Protein AF-A0A1H9I6H9-F1 (afdb_monomer_lite)

Organism: NCBI:txid355243

Structure (mmCIF, N/CA/C/O backbone):
data_AF-A0A1H9I6H9-F1
#
_entry.id   AF-A0A1H9I6H9-F1
#
loop_
_atom_site.group_PDB
_atom_site.id
_atom_site.type_symbol
_atom_site.label_atom_id
_atom_site.label_alt_id
_atom_site.label_comp_id
_atom_site.label_asym_id
_atom_site.label_entity_id
_atom_site.label_seq_id
_atom_site.pdbx_PDB_ins_code
_atom_site.Cartn_x
_atom_site.Cartn_y
_atom_site.Cartn_z
_atom_site.occupancy
_atom_site.B_iso_or_equiv
_atom_site.auth_seq_id
_atom_site.auth_comp_id
_atom_site.auth_asym_id
_atom_site.auth_atom_id
_atom_site.pdbx_PDB_model_num
ATOM 1 N N . MET A 1 1 ? 1.593 20.715 -8.286 1.00 31.56 1 MET A N 1
ATOM 2 C CA . MET A 1 1 ? 0.513 21.351 -7.501 1.00 31.56 1 MET A CA 1
ATOM 3 C C . MET A 1 1 ? -0.724 20.479 -7.659 1.00 31.56 1 MET A C 1
ATOM 5 O O . MET A 1 1 ? -1.290 20.529 -8.733 1.00 31.56 1 MET A O 1
ATOM 9 N N . LEU A 1 2 ? -1.007 19.593 -6.686 1.00 31.08 2 LEU A N 1
ATOM 10 C CA . LEU A 1 2 ? -2.237 18.792 -6.452 1.00 31.08 2 LEU A CA 1
ATOM 11 C C . LEU A 1 2 ? -1.861 17.540 -5.618 1.00 31.08 2 LEU A C 1
ATOM 13 O O . LEU A 1 2 ? -1.803 16.437 -6.137 1.00 31.08 2 LEU A O 1
ATOM 17 N N . ALA A 1 3 ? -1.545 17.719 -4.330 1.00 33.31 3 ALA A N 1
ATOM 18 C CA . ALA A 1 3 ? -1.396 16.615 -3.357 1.00 33.31 3 ALA A CA 1
ATOM 19 C C . ALA A 1 3 ? -2.137 16.905 -2.029 1.00 33.31 3 ALA A C 1
ATOM 21 O O . ALA A 1 3 ? -1.953 16.238 -1.020 1.00 33.31 3 ALA A O 1
ATOM 22 N N . PHE A 1 4 ? -3.005 17.926 -2.014 1.00 34.00 4 PHE A N 1
ATOM 23 C CA . PHE A 1 4 ? -3.789 18.331 -0.835 1.00 34.00 4 PHE A CA 1
ATOM 24 C C . PHE A 1 4 ? -5.286 17.997 -0.946 1.00 34.00 4 PHE A C 1
ATOM 26 O O . PHE A 1 4 ? -6.064 18.296 -0.040 1.00 34.00 4 PHE A O 1
ATOM 33 N N . THR A 1 5 ? -5.718 17.371 -2.041 1.00 45.81 5 THR A N 1
ATOM 34 C CA . THR A 1 5 ? -7.142 17.166 -2.343 1.00 45.81 5 THR A CA 1
ATOM 35 C C . THR A 1 5 ? -7.776 16.030 -1.541 1.00 45.81 5 THR A C 1
ATOM 37 O O . THR A 1 5 ? -8.953 16.133 -1.207 1.00 45.81 5 THR A O 1
ATOM 40 N N . GLY A 1 6 ? -7.023 14.999 -1.142 1.00 41.44 6 GLY A N 1
ATOM 41 C CA . GLY A 1 6 ? -7.576 13.836 -0.431 1.00 41.44 6 GLY A CA 1
ATOM 42 C C . GLY A 1 6 ? -8.153 14.169 0.951 1.00 41.44 6 GLY A C 1
ATOM 43 O O . GLY A 1 6 ? -9.294 13.832 1.258 1.00 41.44 6 GLY A O 1
ATOM 44 N N . LEU A 1 7 ? -7.402 14.908 1.774 1.00 41.22 7 LEU A N 1
ATOM 45 C CA . LEU A 1 7 ? -7.821 15.267 3.138 1.00 41.22 7 LEU A CA 1
ATOM 46 C C . LEU A 1 7 ? -8.939 16.320 3.154 1.00 41.22 7 LEU A C 1
ATOM 48 O O . LEU A 1 7 ? -9.796 16.301 4.040 1.00 41.22 7 LEU A O 1
ATOM 52 N N . ALA A 1 8 ? -8.932 17.228 2.174 1.00 44.84 8 ALA A N 1
ATOM 53 C CA . ALA A 1 8 ? -9.959 18.250 2.009 1.00 44.84 8 ALA A CA 1
ATOM 54 C C . ALA A 1 8 ? -11.282 17.656 1.495 1.00 44.84 8 ALA A C 1
ATOM 56 O O . ALA A 1 8 ? -12.334 17.977 2.047 1.00 44.84 8 ALA A O 1
ATOM 57 N N . ASN A 1 9 ? -11.241 16.742 0.515 1.00 44.66 9 ASN A N 1
ATOM 58 C CA . ASN A 1 9 ? -12.444 16.063 0.021 1.00 44.66 9 ASN A CA 1
ATOM 59 C C . ASN A 1 9 ? -13.026 15.095 1.054 1.00 44.66 9 ASN A C 1
ATOM 61 O O . ASN A 1 9 ? -14.228 15.143 1.303 1.00 44.66 9 ASN A O 1
ATOM 65 N N . ALA A 1 10 ? -12.197 14.294 1.733 1.00 46.00 10 ALA A N 1
ATOM 66 C CA . ALA A 1 10 ? -12.671 13.386 2.780 1.00 46.00 10 ALA A CA 1
ATOM 67 C C . ALA A 1 10 ? -13.361 14.143 3.934 1.00 46.00 10 ALA A C 1
ATOM 69 O O . ALA A 1 10 ? -14.399 13.717 4.436 1.00 46.00 10 ALA A O 1
ATOM 70 N N . ARG A 1 11 ? -12.836 15.315 4.325 1.00 47.75 11 ARG A N 1
ATOM 71 C CA . ARG A 1 11 ? -13.474 16.188 5.329 1.00 47.75 11 ARG A CA 1
ATOM 72 C C . ARG A 1 11 ? -14.762 16.851 4.845 1.00 47.75 11 ARG A C 1
ATOM 74 O O . ARG A 1 11 ? -15.609 17.157 5.675 1.00 47.75 11 ARG A O 1
ATOM 81 N N . ARG A 1 12 ? -14.895 17.113 3.543 1.00 47.22 12 ARG A N 1
ATOM 82 C CA . ARG A 1 12 ? -16.082 17.744 2.947 1.00 47.22 12 ARG A CA 1
ATOM 83 C C . ARG A 1 12 ? -17.255 16.768 2.824 1.00 47.22 12 ARG A C 1
ATOM 85 O O . ARG A 1 12 ? -18.396 17.195 2.948 1.00 47.22 12 ARG A O 1
ATOM 92 N N . LEU A 1 13 ? -16.966 15.485 2.611 1.00 50.41 13 LEU A N 1
ATOM 93 C CA . LEU A 1 13 ? -17.963 14.419 2.465 1.00 50.41 13 LEU A CA 1
ATOM 94 C C . LEU A 1 13 ? -18.483 13.891 3.813 1.00 50.41 13 LEU A C 1
ATOM 96 O O . LEU A 1 13 ? -19.604 13.397 3.889 1.00 50.41 13 LEU A O 1
ATOM 100 N N . MET A 1 14 ? -17.707 14.023 4.892 1.00 52.31 14 MET A N 1
ATOM 101 C CA . MET A 1 14 ? -18.078 13.512 6.213 1.00 52.31 14 MET A CA 1
ATOM 102 C C . MET A 1 14 ? -18.543 14.627 7.157 1.00 52.31 14 MET A C 1
ATOM 104 O O . MET A 1 14 ? -17.792 15.542 7.490 1.00 52.31 14 MET A O 1
ATOM 108 N N . GLY A 1 15 ? -19.780 14.530 7.653 1.00 49.53 15 GLY A N 1
ATOM 109 C CA . GLY A 1 15 ? -20.308 15.451 8.664 1.00 49.53 15 GLY A CA 1
ATOM 110 C C . GLY A 1 15 ? -19.454 15.480 9.945 1.00 49.53 15 GLY A C 1
ATOM 111 O O . GLY A 1 15 ? -18.903 14.462 10.372 1.00 49.53 15 GLY A O 1
ATOM 112 N N . LYS A 1 16 ? -19.372 16.651 10.599 1.00 48.78 16 LYS A N 1
ATOM 113 C CA . LYS A 1 16 ? -18.513 16.923 11.778 1.00 48.78 16 LYS A CA 1
ATOM 114 C C . LYS A 1 16 ? -18.654 15.901 12.925 1.00 48.78 16 LYS A C 1
ATOM 116 O O . LYS A 1 16 ? -17.688 15.665 13.647 1.00 48.78 16 LYS A O 1
ATOM 121 N N . THR A 1 17 ? -19.825 15.286 13.087 1.00 44.03 17 THR A N 1
ATOM 122 C CA . THR A 1 17 ? -20.120 14.286 14.132 1.00 44.03 17 THR A CA 1
ATOM 123 C C . THR A 1 17 ? -19.577 12.891 13.795 1.00 44.03 17 THR A C 1
ATOM 125 O O . THR A 1 17 ? -19.061 12.214 14.682 1.00 44.03 17 THR A O 1
ATOM 128 N N . SER A 1 18 ? -19.619 12.480 12.521 1.00 50.38 18 SER A N 1
ATOM 129 C CA . SER A 1 18 ? -18.989 11.232 12.050 1.00 50.38 18 SER A CA 1
ATOM 130 C C . SER A 1 18 ? -17.469 11.316 12.155 1.00 50.38 18 SER A C 1
ATOM 132 O O . SER A 1 18 ? -16.831 10.380 12.620 1.00 50.38 18 SER A O 1
ATOM 134 N N . LEU A 1 19 ? -16.897 12.483 11.835 1.00 51.62 19 LEU A N 1
ATOM 135 C CA . LEU A 1 19 ? -15.464 12.751 11.988 1.00 51.62 19 LEU A CA 1
ATOM 136 C C . LEU A 1 19 ? -14.975 12.621 13.439 1.00 51.62 19 LEU A C 1
ATOM 138 O O . LEU A 1 19 ? -13.840 12.210 13.649 1.00 51.62 19 LEU A O 1
ATOM 142 N N . LYS A 1 20 ? -15.801 12.965 14.439 1.00 48.22 20 LYS A N 1
ATOM 143 C CA . LYS A 1 20 ? -15.433 12.870 15.864 1.00 48.22 20 LYS A CA 1
ATOM 144 C C . LYS A 1 20 ? -15.454 11.436 16.406 1.00 48.22 20 LYS A C 1
ATOM 146 O O . LYS A 1 20 ? -14.616 11.128 17.244 1.00 48.22 20 LYS A O 1
ATOM 151 N N . ARG A 1 21 ? -16.373 10.577 15.945 1.00 49.81 21 ARG A N 1
ATOM 152 C CA . ARG A 1 21 ? -16.431 9.154 16.344 1.00 49.81 21 ARG A CA 1
ATOM 153 C C . ARG A 1 21 ? -15.339 8.322 15.668 1.00 49.81 21 ARG A C 1
ATOM 155 O O . ARG A 1 21 ? -14.562 7.673 16.353 1.00 49.81 21 ARG A O 1
ATOM 162 N N . LEU A 1 22 ? -15.142 8.528 14.365 1.00 52.66 22 LEU A N 1
ATOM 163 C CA . LEU A 1 22 ? -14.053 7.924 13.587 1.00 52.66 22 LEU A CA 1
ATOM 164 C C . LEU A 1 22 ? -12.644 8.372 14.029 1.00 52.66 22 LEU A C 1
ATOM 166 O O . LEU A 1 22 ? -11.650 7.742 13.670 1.00 52.66 22 LEU A O 1
ATOM 170 N N . ALA A 1 23 ? -12.530 9.470 14.788 1.00 56.00 23 ALA A N 1
ATOM 171 C CA . ALA A 1 23 ? -11.248 9.990 15.264 1.00 56.00 23 ALA A CA 1
ATOM 172 C C . ALA A 1 23 ? -10.592 9.131 16.360 1.00 56.00 23 ALA A C 1
ATOM 174 O O . ALA A 1 23 ? -9.391 9.290 16.594 1.00 56.00 23 ALA A O 1
ATOM 175 N N . MET A 1 24 ? -11.329 8.229 17.018 1.00 69.19 24 MET A N 1
ATOM 176 C CA . MET A 1 24 ? -10.765 7.311 18.011 1.00 69.19 24 MET A CA 1
ATOM 177 C C . MET A 1 24 ? -11.092 5.862 17.670 1.00 69.19 24 MET A C 1
ATOM 179 O O . MET A 1 24 ? -12.019 5.276 18.212 1.00 69.19 24 MET A O 1
ATOM 183 N N . ILE A 1 25 ? -10.272 5.260 16.809 1.00 85.75 25 ILE A N 1
ATOM 184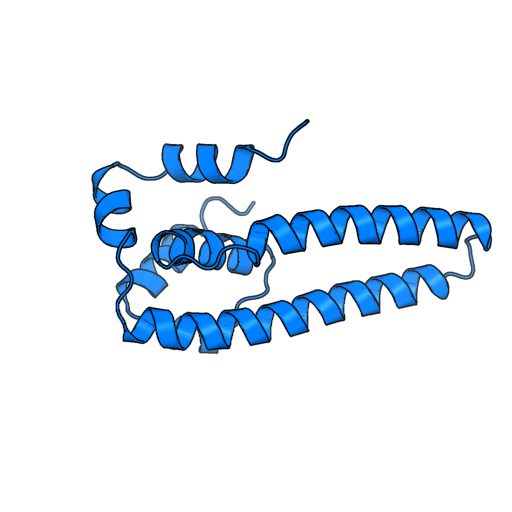 C CA . ILE A 1 25 ? -10.329 3.811 16.580 1.00 85.75 25 ILE A CA 1
ATOM 185 C C . ILE A 1 25 ? -10.012 3.078 17.894 1.00 85.75 25 ILE A C 1
ATOM 187 O O . ILE A 1 25 ? -9.166 3.544 18.670 1.00 85.75 25 ILE A O 1
ATOM 191 N N . SER A 1 26 ? -10.614 1.913 18.131 1.00 91.56 26 SER A N 1
ATOM 192 C CA . SER A 1 26 ? -10.395 1.106 19.344 1.00 91.56 26 SER A CA 1
ATOM 193 C C . SER A 1 26 ? -8.971 0.532 19.438 1.00 91.56 26 SER A C 1
ATOM 195 O O . SER A 1 26 ? -8.312 0.347 18.413 1.00 91.56 26 SER A O 1
ATOM 197 N N . GLU A 1 27 ? -8.437 0.260 20.644 1.00 92.06 27 GLU A N 1
ATOM 198 C CA . GLU A 1 27 ? -7.075 -0.317 20.813 1.00 92.06 27 GLU A CA 1
ATOM 199 C C . GLU A 1 27 ? -6.870 -1.608 20.018 1.00 92.06 27 GLU A C 1
ATOM 201 O O . GLU A 1 27 ? -5.792 -1.817 19.458 1.00 92.06 27 GLU A O 1
ATOM 206 N N . ALA A 1 28 ? -7.922 -2.414 19.889 1.00 94.44 28 ALA A N 1
ATOM 207 C CA . ALA A 1 28 ? -7.932 -3.591 19.033 1.00 94.44 28 ALA A CA 1
ATOM 208 C C . ALA A 1 28 ? -7.750 -3.221 17.549 1.00 94.44 28 ALA A C 1
ATOM 210 O O . ALA A 1 28 ? -6.817 -3.719 16.917 1.00 94.44 28 ALA A O 1
ATOM 211 N N . ASP A 1 29 ? -8.549 -2.284 17.026 1.00 95.19 29 ASP A N 1
ATOM 212 C CA . ASP A 1 29 ? -8.456 -1.834 15.629 1.00 95.19 29 ASP A CA 1
ATOM 213 C C . ASP A 1 29 ? -7.088 -1.230 15.308 1.00 95.19 29 ASP A C 1
ATOM 215 O O . ASP A 1 29 ? -6.564 -1.424 14.218 1.00 95.19 29 ASP A O 1
ATOM 219 N N . TRP A 1 30 ? -6.459 -0.528 16.253 1.00 93.56 30 TRP A N 1
ATOM 220 C CA . TRP A 1 30 ? -5.111 0.016 16.050 1.00 93.56 30 TRP A CA 1
ATOM 221 C C . TRP A 1 30 ? -4.033 -1.051 15.980 1.00 93.56 30 TRP A C 1
ATOM 223 O O . TRP A 1 30 ? -3.121 -0.954 15.159 1.00 93.56 30 TRP A O 1
ATOM 233 N N . LYS A 1 31 ? -4.115 -2.073 16.834 1.00 94.94 31 LYS A N 1
ATOM 234 C CA . LYS A 1 31 ? -3.182 -3.200 16.768 1.00 94.94 31 LYS A CA 1
ATOM 235 C C . LYS A 1 31 ? -3.336 -3.945 15.447 1.00 94.94 31 LYS A C 1
ATOM 237 O O . LYS A 1 31 ? -2.324 -4.180 14.793 1.00 94.94 31 LYS A O 1
ATOM 242 N N . HIS A 1 32 ? -4.573 -4.232 15.041 1.00 97.06 32 HIS A N 1
ATOM 243 C CA . HIS A 1 32 ? -4.863 -4.869 13.757 1.00 97.06 32 HIS A CA 1
ATOM 244 C C . HIS A 1 32 ? -4.403 -4.007 12.577 1.00 97.06 32 HIS A C 1
ATOM 246 O O . HIS A 1 32 ? -3.701 -4.492 11.692 1.00 97.06 32 HIS A O 1
ATOM 252 N N . PHE A 1 33 ? -4.681 -2.700 12.617 1.00 96.00 33 PHE A N 1
ATOM 253 C CA . PHE A 1 33 ? -4.254 -1.746 11.595 1.00 96.00 33 PHE A CA 1
ATOM 254 C C . PHE A 1 33 ? -2.749 -1.791 11.346 1.00 96.00 33 PHE A C 1
ATOM 256 O O . PHE A 1 33 ? -2.346 -1.792 10.193 1.00 96.00 33 PHE A O 1
ATOM 263 N N . LYS A 1 34 ? -1.911 -1.858 12.385 1.00 94.81 34 LYS A N 1
ATOM 264 C CA . LYS A 1 34 ? -0.451 -1.917 12.196 1.00 94.81 34 LYS A CA 1
ATOM 265 C C . LYS A 1 34 ? -0.012 -3.164 11.424 1.00 94.81 34 LYS A C 1
ATOM 267 O O . LYS A 1 34 ? 0.873 -3.070 10.580 1.00 94.81 34 LYS A O 1
ATOM 272 N N . THR A 1 35 ? -0.648 -4.307 11.678 1.00 96.62 35 THR A N 1
ATOM 273 C CA . THR A 1 35 ? -0.391 -5.541 10.920 1.00 96.62 35 THR A CA 1
ATOM 274 C C . THR A 1 35 ? -0.860 -5.402 9.473 1.00 96.62 35 THR A C 1
ATOM 276 O O . THR A 1 35 ? -0.115 -5.736 8.554 1.00 96.62 35 THR A O 1
ATOM 279 N N . VAL A 1 36 ? -2.061 -4.853 9.258 1.00 97.00 36 VAL A N 1
ATOM 280 C CA . VAL A 1 36 ? -2.596 -4.587 7.913 1.00 97.00 36 VAL A CA 1
ATOM 281 C C . VAL A 1 36 ? -1.698 -3.612 7.151 1.00 97.00 36 VAL A C 1
ATOM 283 O O . VAL A 1 36 ? -1.355 -3.891 6.013 1.00 97.00 36 VAL A O 1
ATOM 286 N N . GLN A 1 37 ? -1.268 -2.516 7.778 1.00 95.50 37 GLN A N 1
ATOM 287 C CA . GLN A 1 37 ? -0.408 -1.488 7.187 1.00 95.50 37 GLN A CA 1
ATOM 288 C C . GLN A 1 37 ? 0.935 -2.065 6.725 1.00 95.50 37 GLN A C 1
ATOM 290 O O . GLN A 1 37 ? 1.385 -1.747 5.629 1.00 95.50 37 GLN A O 1
ATOM 295 N N . ALA A 1 38 ? 1.569 -2.921 7.533 1.00 95.81 38 ALA A N 1
ATOM 296 C CA . ALA A 1 38 ? 2.821 -3.570 7.149 1.00 95.81 38 ALA A CA 1
ATOM 297 C C . ALA A 1 38 ? 2.629 -4.510 5.947 1.00 95.81 38 ALA A C 1
ATOM 299 O O . ALA A 1 38 ? 3.398 -4.453 4.991 1.00 95.81 38 ALA A O 1
ATOM 300 N N . ALA A 1 39 ? 1.574 -5.331 5.968 1.00 96.88 39 ALA A N 1
ATOM 301 C CA . ALA A 1 39 ? 1.273 -6.260 4.880 1.00 96.88 39 ALA A CA 1
ATOM 302 C C . ALA A 1 39 ? 0.903 -5.537 3.573 1.00 96.88 39 ALA A C 1
ATOM 304 O O . ALA A 1 39 ? 1.334 -5.936 2.493 1.00 96.88 39 ALA A O 1
ATOM 305 N N . THR A 1 40 ? 0.119 -4.459 3.648 1.00 97.06 40 THR A N 1
ATOM 306 C CA . THR A 1 40 ? -0.262 -3.688 2.460 1.00 97.06 40 THR A CA 1
ATOM 307 C C . THR A 1 40 ? 0.886 -2.850 1.911 1.00 97.06 40 THR A C 1
ATOM 309 O O . THR A 1 40 ? 0.950 -2.676 0.696 1.00 97.06 40 THR A O 1
ATOM 312 N N . LEU A 1 41 ? 1.808 -2.373 2.757 1.00 97.19 41 LEU A N 1
ATOM 313 C CA . LEU A 1 41 ? 3.034 -1.718 2.300 1.00 97.19 41 LEU A CA 1
ATOM 314 C C . LEU A 1 41 ? 3.909 -2.689 1.506 1.00 97.19 41 LEU A C 1
ATOM 316 O O . LEU A 1 41 ? 4.329 -2.350 0.405 1.00 97.19 41 LEU A O 1
ATOM 320 N N . ASP A 1 42 ? 4.136 -3.898 2.024 1.00 97.06 42 ASP A N 1
ATOM 321 C CA . ASP A 1 42 ? 4.906 -4.930 1.321 1.00 97.06 42 ASP A CA 1
ATOM 322 C C . ASP A 1 42 ? 4.274 -5.278 -0.037 1.00 97.06 42 ASP A C 1
ATOM 324 O O . ASP A 1 42 ? 4.936 -5.222 -1.074 1.00 97.06 42 ASP A O 1
ATOM 328 N N . LYS A 1 43 ? 2.953 -5.503 -0.056 1.00 96.25 43 LYS A N 1
ATOM 329 C CA . LYS A 1 43 ? 2.186 -5.746 -1.287 1.00 96.25 43 LYS A CA 1
ATOM 330 C C . LYS A 1 43 ? 2.304 -4.595 -2.292 1.00 96.25 43 LYS A C 1
ATOM 332 O O . LYS A 1 43 ? 2.490 -4.847 -3.481 1.00 96.25 43 LYS A O 1
ATOM 337 N N . PHE A 1 44 ? 2.216 -3.345 -1.838 1.00 96.56 44 PHE A N 1
ATOM 338 C CA . PHE A 1 44 ? 2.344 -2.173 -2.707 1.00 96.56 44 PHE A CA 1
ATOM 339 C C . PHE A 1 44 ? 3.768 -2.025 -3.256 1.00 96.56 44 PHE A C 1
ATOM 341 O O . PHE A 1 44 ? 3.950 -1.784 -4.447 1.00 96.56 44 PHE A O 1
ATOM 348 N N . CYS A 1 45 ? 4.788 -2.238 -2.422 1.00 96.94 45 CYS A N 1
ATOM 349 C CA . CYS A 1 45 ? 6.183 -2.275 -2.858 1.00 96.94 45 CYS A CA 1
ATOM 350 C C . CYS A 1 45 ? 6.413 -3.374 -3.897 1.00 96.94 45 CYS A C 1
ATOM 352 O O . CYS A 1 45 ? 7.058 -3.122 -4.913 1.00 96.94 45 CYS A O 1
ATOM 354 N N . LYS A 1 46 ? 5.833 -4.563 -3.701 1.00 97.19 46 LYS A N 1
ATOM 355 C CA . LYS A 1 46 ? 5.884 -5.638 -4.692 1.00 97.19 46 LYS A CA 1
ATOM 356 C C . LYS A 1 46 ? 5.278 -5.211 -6.033 1.00 97.19 46 LYS A C 1
ATOM 358 O O . LYS A 1 46 ? 5.929 -5.406 -7.051 1.00 97.19 46 LYS A O 1
ATOM 363 N N . GLN A 1 47 ? 4.099 -4.585 -6.042 1.00 95.88 47 GLN A N 1
ATOM 364 C CA . GLN A 1 47 ? 3.487 -4.070 -7.277 1.00 95.88 47 GLN A CA 1
ATOM 365 C C . GLN A 1 47 ? 4.402 -3.069 -7.998 1.00 95.88 47 GLN A C 1
ATOM 367 O O . GLN A 1 47 ? 4.579 -3.157 -9.205 1.00 95.88 47 GLN A O 1
ATOM 372 N N . ILE A 1 48 ? 5.042 -2.155 -7.260 1.00 96.88 48 ILE A N 1
ATOM 373 C CA . ILE A 1 48 ? 5.991 -1.189 -7.837 1.00 96.88 48 ILE A CA 1
ATOM 374 C C . ILE A 1 48 ? 7.196 -1.896 -8.469 1.00 96.88 48 ILE A C 1
ATOM 376 O O . ILE A 1 48 ? 7.669 -1.481 -9.526 1.00 96.88 48 ILE A O 1
ATOM 380 N N . LEU A 1 49 ? 7.720 -2.934 -7.815 1.00 98.12 49 LEU A N 1
ATOM 381 C CA . LEU A 1 49 ? 8.860 -3.699 -8.319 1.00 98.12 49 LEU A CA 1
ATOM 382 C C . LEU A 1 49 ? 8.489 -4.550 -9.538 1.00 98.12 49 LEU A C 1
ATOM 384 O O . LEU A 1 49 ? 9.296 -4.659 -10.461 1.00 98.12 49 LEU A O 1
ATOM 388 N N . ASP A 1 50 ? 7.279 -5.107 -9.565 1.00 98.00 50 ASP A N 1
ATOM 389 C CA . ASP A 1 50 ? 6.752 -5.832 -10.719 1.00 98.00 50 ASP A CA 1
ATOM 390 C C . ASP A 1 50 ? 6.599 -4.866 -11.922 1.00 98.00 50 ASP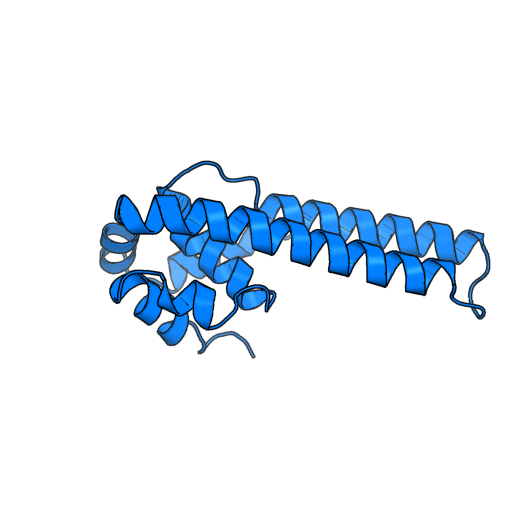 A C 1
ATOM 392 O O . ASP A 1 50 ? 7.181 -5.126 -12.977 1.00 98.00 50 ASP A O 1
ATOM 396 N N . ASP A 1 51 ? 5.980 -3.688 -11.735 1.00 97.00 51 ASP A N 1
ATOM 397 C CA . ASP A 1 51 ? 5.870 -2.629 -12.763 1.00 97.00 51 ASP A CA 1
ATOM 398 C C . ASP A 1 51 ? 7.256 -2.162 -13.275 1.00 97.00 51 ASP A C 1
ATOM 400 O O . ASP A 1 51 ? 7.472 -1.897 -14.466 1.00 97.00 51 ASP A O 1
ATOM 404 N N . ALA A 1 52 ? 8.232 -2.042 -12.365 1.00 97.75 52 ALA A N 1
ATOM 405 C CA . ALA A 1 52 ? 9.605 -1.681 -12.709 1.00 97.75 52 ALA A CA 1
ATOM 406 C C . ALA A 1 52 ? 10.270 -2.755 -13.573 1.00 97.75 52 ALA A C 1
ATOM 408 O O . ALA A 1 52 ? 10.940 -2.426 -14.553 1.00 97.75 52 ALA A O 1
ATOM 409 N N . SER A 1 53 ? 10.073 -4.027 -13.225 1.00 98.25 53 SER A N 1
ATOM 410 C CA . SER A 1 53 ? 10.587 -5.159 -13.991 1.00 98.25 53 SER A CA 1
ATOM 411 C C . SER A 1 53 ? 10.009 -5.178 -15.406 1.00 98.25 53 SER A C 1
ATOM 413 O O . SER A 1 53 ? 10.761 -5.338 -16.367 1.00 98.25 53 SER A O 1
ATOM 415 N N . GLU A 1 54 ? 8.704 -4.940 -15.560 1.00 97.81 54 GLU A N 1
ATOM 416 C CA . GLU A 1 54 ? 8.062 -4.821 -16.876 1.00 97.81 54 GLU A CA 1
ATOM 417 C C . GLU A 1 54 ? 8.691 -3.694 -17.706 1.00 97.81 54 GLU A C 1
ATOM 419 O O . GLU A 1 54 ? 9.103 -3.915 -18.844 1.00 97.81 54 GLU A O 1
ATOM 424 N N . THR A 1 55 ? 8.875 -2.514 -17.107 1.00 97.75 55 THR A N 1
ATOM 425 C CA . THR A 1 55 ? 9.499 -1.359 -17.776 1.00 97.75 55 THR A CA 1
ATOM 426 C C . THR A 1 55 ? 10.943 -1.644 -18.207 1.00 97.75 55 THR A C 1
ATOM 428 O O . THR A 1 55 ? 11.364 -1.260 -19.299 1.00 97.75 55 THR A O 1
ATOM 431 N N . ILE A 1 56 ? 11.732 -2.314 -17.362 1.00 97.69 56 ILE A N 1
ATOM 432 C CA . ILE A 1 56 ? 13.131 -2.659 -17.659 1.00 97.69 56 ILE A CA 1
ATOM 433 C C . ILE A 1 56 ? 13.211 -3.680 -18.804 1.00 97.69 56 ILE A C 1
ATOM 435 O O . ILE A 1 56 ? 14.099 -3.591 -19.661 1.00 97.69 56 ILE A O 1
ATOM 439 N N . ASN A 1 57 ? 12.276 -4.628 -18.843 1.00 97.81 57 ASN A N 1
ATOM 440 C CA . ASN A 1 57 ? 12.261 -5.714 -19.819 1.00 97.81 57 ASN A CA 1
ATOM 441 C C . ASN A 1 57 ? 11.523 -5.373 -21.124 1.00 97.81 57 ASN A C 1
ATOM 443 O O . ASN A 1 57 ? 11.545 -6.181 -22.050 1.00 97.81 57 ASN A O 1
ATOM 447 N N . ASP A 1 58 ? 10.933 -4.181 -21.241 1.00 97.44 58 ASP A N 1
ATOM 448 C CA . ASP A 1 58 ? 10.260 -3.731 -22.461 1.00 97.44 58 ASP A CA 1
ATOM 449 C C . ASP A 1 58 ? 11.237 -3.696 -23.653 1.00 97.44 58 ASP A C 1
ATOM 451 O O . ASP A 1 58 ? 12.219 -2.957 -23.661 1.00 97.44 58 ASP A O 1
ATOM 455 N N . VAL A 1 59 ? 11.003 -4.519 -24.674 1.00 97.00 59 VAL A N 1
ATOM 456 C CA . VAL A 1 59 ? 11.888 -4.620 -25.848 1.00 97.00 59 VAL A CA 1
ATOM 457 C C . VAL A 1 59 ? 11.670 -3.506 -26.876 1.00 97.00 59 VAL A C 1
ATOM 459 O O . VAL A 1 59 ? 12.477 -3.364 -27.792 1.00 97.00 59 VAL A O 1
ATOM 462 N N . VAL A 1 60 ? 10.597 -2.724 -26.741 1.00 97.94 60 VAL A N 1
ATOM 463 C CA . VAL A 1 60 ? 10.247 -1.626 -27.652 1.00 97.94 60 VAL A CA 1
ATOM 464 C C . VAL A 1 60 ? 11.010 -0.350 -27.294 1.00 97.94 60 VAL A C 1
ATOM 466 O O . VAL A 1 60 ? 11.368 0.425 -28.179 1.00 97.94 60 VAL A O 1
ATOM 469 N N . LEU A 1 61 ? 11.284 -0.135 -26.005 1.00 97.19 61 LEU A N 1
ATOM 470 C CA . LEU A 1 61 ? 11.954 1.064 -25.505 1.00 97.19 61 LEU A CA 1
ATOM 471 C C . LEU A 1 61 ? 13.481 0.974 -25.615 1.00 97.19 61 LEU A C 1
ATOM 473 O O . LEU A 1 61 ? 14.098 -0.044 -25.290 1.00 97.19 61 LEU A O 1
ATOM 477 N N . SER A 1 62 ? 14.121 2.091 -25.960 1.00 98.19 62 SER A N 1
ATOM 478 C CA . SER A 1 62 ? 15.566 2.250 -25.781 1.00 98.19 62 SER A CA 1
ATOM 479 C C . SER A 1 62 ? 15.944 2.289 -24.293 1.00 98.19 62 SER A C 1
ATOM 481 O O . SER A 1 62 ? 15.144 2.649 -23.429 1.00 98.19 62 SER A O 1
ATOM 483 N N . ASN A 1 63 ? 17.206 1.994 -23.967 1.00 98.31 63 ASN A N 1
ATOM 484 C CA . ASN A 1 63 ? 17.681 2.013 -22.575 1.00 98.31 63 ASN A CA 1
ATOM 485 C C . ASN A 1 63 ? 17.474 3.371 -21.877 1.00 98.31 63 ASN A C 1
ATOM 487 O O . ASN A 1 63 ? 17.179 3.414 -20.683 1.00 98.31 63 ASN A O 1
ATOM 491 N N . HIS A 1 64 ? 17.600 4.482 -22.608 1.00 98.38 64 HIS A N 1
ATOM 492 C CA . HIS A 1 64 ? 17.367 5.814 -22.050 1.00 98.38 64 HIS A CA 1
ATOM 493 C C . HIS A 1 64 ? 15.877 6.068 -21.765 1.00 98.38 64 HIS A C 1
ATOM 495 O O . HIS A 1 64 ? 15.537 6.634 -20.727 1.00 98.38 64 HIS A O 1
ATOM 501 N N . GLU A 1 65 ? 14.977 5.600 -22.633 1.00 98.50 65 GLU A N 1
ATOM 502 C CA . GLU A 1 65 ? 13.529 5.695 -22.405 1.00 98.50 65 GLU A CA 1
ATOM 503 C C . GLU A 1 65 ? 13.089 4.850 -21.208 1.00 98.50 65 GLU A C 1
ATOM 505 O O . GLU A 1 65 ? 12.317 5.336 -20.380 1.00 98.50 65 GLU A O 1
ATOM 510 N N . LYS A 1 66 ? 13.646 3.641 -21.050 1.00 98.56 66 LYS A N 1
ATOM 511 C CA . LYS A 1 66 ? 13.438 2.808 -19.854 1.00 98.56 66 LYS A CA 1
ATOM 512 C C . LYS A 1 66 ? 13.848 3.539 -18.586 1.00 98.56 66 LYS A C 1
ATOM 514 O O . LYS A 1 66 ? 13.077 3.593 -17.633 1.00 98.56 66 LYS A O 1
ATOM 519 N N . TYR A 1 67 ? 15.039 4.140 -18.588 1.00 98.31 67 TYR A N 1
ATOM 520 C CA . TYR A 1 67 ? 15.543 4.905 -17.450 1.00 98.31 67 TYR A CA 1
ATOM 521 C C . TYR A 1 67 ? 14.604 6.062 -17.077 1.00 98.31 67 TYR A C 1
ATOM 523 O O . TYR A 1 67 ? 14.221 6.192 -15.913 1.00 98.31 67 TYR A O 1
ATOM 531 N N . ILE A 1 68 ? 14.183 6.874 -18.055 1.00 98.44 68 ILE A N 1
ATOM 532 C CA . ILE A 1 68 ? 13.263 7.996 -17.813 1.00 98.44 68 ILE A CA 1
ATOM 533 C C . ILE A 1 68 ? 11.904 7.497 -17.307 1.00 98.44 68 ILE A C 1
ATOM 535 O O . ILE A 1 68 ? 11.346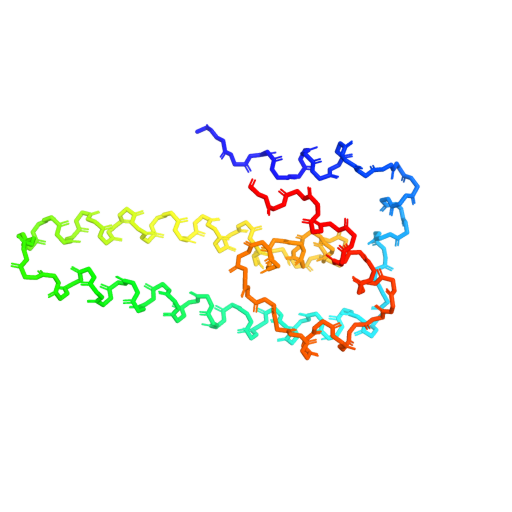 8.088 -16.378 1.00 98.44 68 ILE A O 1
ATOM 539 N N . SER A 1 69 ? 11.364 6.437 -17.914 1.00 97.81 69 SER A N 1
ATOM 540 C CA . SER A 1 69 ? 10.082 5.847 -17.518 1.00 97.81 69 SER A CA 1
ATOM 541 C C . SER A 1 69 ? 10.133 5.351 -16.072 1.00 97.81 69 SER A C 1
ATOM 543 O O . SER A 1 69 ? 9.312 5.758 -15.246 1.00 97.81 69 SER A O 1
ATOM 545 N N . LEU A 1 70 ? 11.171 4.580 -15.734 1.00 98.12 70 LEU A N 1
ATOM 546 C CA . LEU A 1 70 ? 11.402 4.061 -14.390 1.00 98.12 70 LEU A CA 1
ATOM 547 C C . LEU A 1 70 ? 11.553 5.189 -13.362 1.00 98.12 70 LEU A C 1
ATOM 549 O O . LEU A 1 70 ? 10.904 5.155 -12.318 1.00 98.12 70 LEU A O 1
ATOM 553 N N . TYR A 1 71 ? 12.350 6.219 -13.664 1.00 98.06 71 TYR A N 1
ATOM 554 C CA . TYR A 1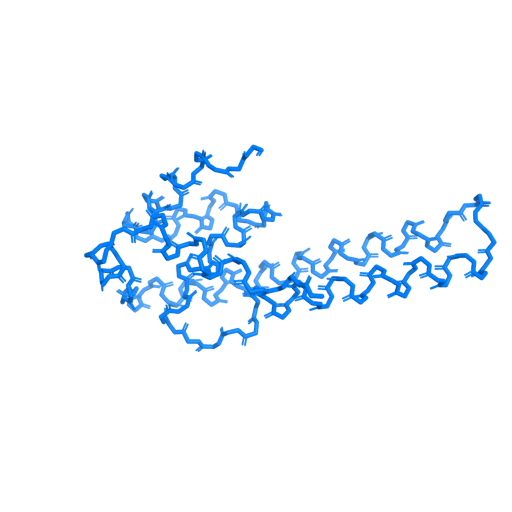 71 ? 12.540 7.370 -12.777 1.00 98.06 71 TYR A CA 1
ATOM 555 C C . TYR A 1 71 ? 11.212 8.069 -12.450 1.00 98.06 71 TYR A C 1
ATOM 557 O O . TYR A 1 71 ? 10.884 8.280 -11.281 1.00 98.06 71 TYR A O 1
ATOM 565 N N . ARG A 1 72 ? 10.411 8.379 -13.477 1.00 97.94 72 ARG A N 1
ATOM 566 C CA . ARG A 1 72 ? 9.104 9.037 -13.307 1.00 97.94 72 ARG A CA 1
ATOM 567 C C . ARG A 1 72 ? 8.119 8.163 -12.539 1.00 97.94 72 ARG A C 1
ATOM 569 O O . ARG A 1 72 ? 7.354 8.670 -11.717 1.00 97.94 72 ARG A O 1
ATOM 576 N N . MET A 1 73 ? 8.128 6.859 -12.808 1.00 97.56 73 MET A N 1
ATOM 577 C CA . MET A 1 73 ? 7.282 5.901 -12.107 1.00 97.56 73 MET A CA 1
ATOM 578 C C . MET A 1 73 ? 7.629 5.856 -10.618 1.00 97.56 73 MET A C 1
ATOM 580 O O . MET A 1 73 ? 6.733 6.026 -9.791 1.00 97.56 73 MET A O 1
ATOM 584 N N . ILE A 1 74 ? 8.910 5.692 -10.274 1.00 97.06 74 ILE A N 1
ATOM 585 C CA . ILE A 1 74 ? 9.373 5.659 -8.881 1.00 97.06 74 ILE A CA 1
ATOM 586 C C . ILE A 1 74 ? 9.006 6.961 -8.166 1.00 97.06 74 ILE A C 1
ATOM 588 O O . ILE A 1 74 ? 8.438 6.904 -7.081 1.00 97.06 74 ILE A O 1
ATOM 592 N N . GLU A 1 75 ? 9.224 8.126 -8.782 1.00 97.75 75 GLU A N 1
ATOM 593 C CA . GLU A 1 75 ? 8.874 9.418 -8.173 1.00 97.75 75 GLU A CA 1
ATOM 594 C C . GLU A 1 75 ? 7.369 9.526 -7.860 1.00 97.75 75 GLU A C 1
ATOM 596 O O . GLU A 1 75 ? 6.963 10.012 -6.799 1.00 97.75 75 GLU A O 1
ATOM 601 N N . LYS A 1 76 ? 6.510 9.061 -8.776 1.00 96.19 76 LYS A N 1
ATOM 602 C CA . LYS A 1 76 ? 5.057 9.037 -8.565 1.00 96.19 76 LYS A CA 1
ATOM 603 C C . LYS A 1 76 ? 4.671 8.072 -7.443 1.00 96.19 76 LYS A C 1
ATOM 605 O O . LYS A 1 76 ? 3.813 8.400 -6.622 1.00 96.19 76 LYS A O 1
ATOM 610 N N . ARG A 1 77 ? 5.274 6.883 -7.417 1.00 95.75 77 ARG A N 1
ATOM 611 C CA . ARG A 1 77 ? 4.975 5.838 -6.432 1.00 95.75 77 ARG A CA 1
ATOM 612 C C . ARG A 1 77 ? 5.479 6.210 -5.036 1.00 95.75 77 ARG A C 1
ATOM 614 O O . ARG A 1 77 ? 4.742 6.001 -4.082 1.00 95.75 77 ARG A O 1
ATOM 621 N N . ASP A 1 78 ? 6.639 6.849 -4.916 1.00 96.19 78 ASP A N 1
ATOM 622 C CA . ASP A 1 78 ? 7.182 7.345 -3.643 1.00 96.19 78 ASP A CA 1
ATOM 623 C C . ASP A 1 78 ? 6.264 8.394 -2.996 1.00 96.19 78 ASP A C 1
ATOM 625 O O . ASP A 1 78 ? 5.893 8.278 -1.826 1.00 96.19 78 ASP A O 1
ATOM 629 N N . LYS A 1 79 ? 5.760 9.351 -3.792 1.00 94.75 79 LYS A N 1
ATOM 630 C CA . LYS A 1 79 ? 4.724 10.296 -3.334 1.00 94.75 79 LYS A CA 1
ATOM 631 C C . LYS A 1 79 ? 3.498 9.559 -2.806 1.00 94.75 79 LYS A C 1
ATOM 633 O O . LYS A 1 79 ? 2.955 9.937 -1.770 1.00 94.75 79 LYS A O 1
ATOM 638 N N . ARG A 1 80 ? 3.084 8.484 -3.482 1.00 93.25 80 ARG A N 1
ATOM 639 C CA . ARG A 1 80 ? 1.937 7.687 -3.050 1.00 93.25 80 ARG A CA 1
ATOM 640 C C . ARG A 1 80 ? 2.213 6.910 -1.763 1.00 93.25 80 ARG A C 1
ATOM 642 O O . ARG A 1 80 ? 1.347 6.879 -0.895 1.00 93.25 80 ARG A O 1
ATOM 649 N N . ILE A 1 81 ? 3.417 6.358 -1.596 1.00 95.62 81 ILE A N 1
ATOM 650 C CA . ILE A 1 81 ? 3.839 5.735 -0.335 1.00 95.62 81 ILE A CA 1
ATOM 651 C C . ILE A 1 81 ? 3.736 6.754 0.801 1.00 95.62 81 ILE A C 1
ATOM 653 O O . ILE A 1 81 ? 3.125 6.474 1.832 1.00 95.62 81 ILE A O 1
ATOM 657 N N . ALA A 1 82 ? 4.258 7.963 0.589 1.00 93.25 82 ALA A N 1
ATOM 658 C CA . ALA A 1 82 ? 4.212 9.017 1.592 1.00 93.25 82 ALA A CA 1
ATOM 659 C C . ALA A 1 82 ? 2.779 9.437 1.959 1.00 93.25 82 ALA A C 1
ATOM 661 O O . ALA A 1 82 ? 2.483 9.662 3.133 1.00 93.25 82 ALA A O 1
ATOM 662 N N . GLU A 1 83 ? 1.880 9.508 0.978 1.00 90.25 83 GLU A N 1
ATOM 663 C CA . GLU A 1 83 ? 0.467 9.830 1.195 1.00 90.25 83 GLU A CA 1
ATOM 664 C C . GLU A 1 83 ? -0.304 8.752 1.959 1.00 90.25 83 GLU A C 1
ATOM 666 O O . GLU A 1 83 ? -1.286 9.077 2.623 1.00 90.25 83 GLU A O 1
ATOM 671 N N . ILE A 1 84 ? 0.080 7.481 1.847 1.00 90.62 84 ILE A N 1
ATOM 672 C CA . ILE A 1 84 ? -0.673 6.377 2.451 1.00 90.62 84 ILE A CA 1
ATOM 673 C C . ILE A 1 84 ? -0.056 5.949 3.782 1.00 90.62 84 ILE A C 1
ATOM 675 O O . ILE A 1 84 ? -0.786 5.789 4.756 1.00 90.62 84 ILE A O 1
ATOM 679 N N . PHE A 1 85 ? 1.265 5.776 3.843 1.00 93.56 85 PHE A N 1
ATOM 680 C CA . PHE A 1 85 ? 1.925 5.013 4.908 1.00 93.56 85 PHE A CA 1
ATOM 681 C C . PHE A 1 85 ? 2.719 5.862 5.906 1.00 93.56 85 PHE A C 1
ATOM 683 O O . PHE A 1 85 ? 2.907 5.434 7.044 1.00 93.56 85 PHE A O 1
ATOM 690 N N . ASN A 1 86 ? 3.143 7.082 5.557 1.00 90.19 86 ASN A N 1
ATOM 691 C CA . ASN A 1 86 ? 4.038 7.879 6.418 1.00 90.19 86 ASN A CA 1
ATOM 692 C C . ASN A 1 86 ? 3.337 8.545 7.621 1.00 90.19 86 ASN A C 1
ATOM 694 O O . ASN A 1 86 ? 3.893 9.430 8.274 1.00 90.19 86 ASN A O 1
ATOM 698 N N . TYR A 1 87 ? 2.115 8.127 7.949 1.00 86.88 87 TYR A N 1
ATOM 699 C CA . TYR A 1 87 ? 1.380 8.610 9.111 1.00 86.88 87 TYR A CA 1
ATOM 700 C C . TYR A 1 87 ? 1.458 7.610 10.269 1.00 86.88 87 TYR A C 1
ATOM 702 O O . TYR A 1 87 ? 0.923 6.506 10.205 1.00 86.88 87 TYR A O 1
ATOM 710 N N . ASN A 1 88 ? 2.019 8.049 11.394 1.00 79.69 88 ASN A N 1
ATOM 711 C CA . ASN A 1 88 ? 2.165 7.250 12.617 1.00 79.69 88 ASN A CA 1
ATOM 712 C C . ASN A 1 88 ? 1.085 7.529 13.682 1.00 79.69 88 ASN A C 1
ATOM 714 O O . ASN A 1 88 ? 1.242 7.152 14.842 1.00 79.69 88 ASN A O 1
ATOM 718 N N . SER A 1 89 ? -0.006 8.208 13.317 1.00 84.44 89 SER A N 1
ATOM 719 C CA . SER A 1 89 ? -1.025 8.648 14.275 1.00 84.44 89 SER A CA 1
ATOM 720 C C . SER A 1 89 ? -2.349 7.912 14.113 1.00 84.44 89 SER A C 1
ATOM 722 O O . SER A 1 89 ? -2.895 7.757 13.021 1.00 84.44 89 SER A O 1
ATOM 724 N N . ARG A 1 90 ? -2.910 7.525 15.258 1.00 85.81 90 ARG A N 1
ATOM 725 C CA . ARG A 1 90 ? -4.188 6.819 15.381 1.00 85.81 90 ARG A CA 1
ATOM 726 C C . ARG A 1 90 ? -5.366 7.574 14.755 1.00 85.81 90 ARG A C 1
ATOM 728 O O . ARG A 1 90 ? -6.234 6.974 14.135 1.00 85.81 90 ARG A O 1
ATOM 735 N N . SER A 1 91 ? -5.355 8.904 14.845 1.00 82.94 91 SER A N 1
ATOM 736 C CA . SER A 1 91 ? -6.376 9.781 14.254 1.00 82.94 91 SER A CA 1
ATOM 737 C C . SER A 1 91 ? -6.354 9.814 12.719 1.00 82.94 91 SER A C 1
ATOM 739 O O . SER A 1 91 ? -7.258 10.379 12.104 1.00 82.94 91 SER A O 1
ATOM 741 N N . LYS A 1 92 ? -5.333 9.224 12.082 1.00 85.56 92 LYS A N 1
ATOM 742 C CA . LYS A 1 92 ? -5.211 9.108 10.622 1.00 85.56 92 LYS A CA 1
ATOM 743 C C . LYS A 1 92 ? -5.614 7.741 10.089 1.00 85.56 92 LYS A C 1
ATOM 745 O O . LYS A 1 92 ? -5.680 7.591 8.876 1.00 85.56 92 LYS A O 1
ATOM 750 N N . VAL A 1 93 ? -5.899 6.763 10.944 1.00 90.44 93 VAL A N 1
ATOM 751 C CA . VAL A 1 93 ? -6.126 5.376 10.510 1.00 90.44 93 VAL A CA 1
ATOM 752 C C . VAL A 1 93 ? -7.295 5.255 9.548 1.00 90.44 93 VAL A C 1
ATOM 754 O O . VAL A 1 93 ? -7.137 4.640 8.504 1.00 90.44 93 VAL A O 1
ATOM 757 N N . MET A 1 94 ? -8.430 5.897 9.831 1.00 88.56 94 MET A N 1
ATOM 758 C CA . MET A 1 94 ? -9.592 5.822 8.937 1.00 88.56 94 MET A CA 1
ATOM 759 C C . MET A 1 94 ? -9.282 6.377 7.542 1.00 88.56 94 MET A C 1
ATOM 761 O O . MET A 1 94 ? -9.667 5.783 6.540 1.00 88.56 94 MET A O 1
ATOM 765 N N . LEU A 1 95 ? -8.504 7.463 7.467 1.00 86.50 95 LEU A N 1
ATOM 766 C CA . LEU A 1 95 ? -8.018 7.993 6.193 1.00 86.50 95 LEU A CA 1
ATOM 767 C C . LEU A 1 95 ? -7.079 7.002 5.493 1.00 86.50 95 LEU A C 1
ATOM 769 O O . LEU A 1 95 ? -7.232 6.772 4.300 1.00 86.50 95 LEU A O 1
ATOM 773 N N . GLN A 1 96 ? -6.121 6.419 6.216 1.00 92.44 96 GLN A N 1
ATOM 774 C CA . GLN A 1 96 ? -5.189 5.445 5.642 1.00 92.44 96 GLN A CA 1
ATOM 775 C C . GLN A 1 96 ? -5.923 4.205 5.127 1.00 92.44 96 GLN A C 1
ATOM 777 O O . GLN A 1 96 ? -5.662 3.772 4.014 1.00 92.44 96 GLN A O 1
ATOM 782 N N . LEU A 1 97 ? -6.893 3.678 5.878 1.00 92.81 97 LEU A N 1
ATOM 783 C CA . LEU A 1 97 ? -7.724 2.550 5.459 1.00 92.81 97 LEU A CA 1
ATOM 784 C C . LEU A 1 97 ? -8.548 2.874 4.208 1.00 92.81 97 LEU A C 1
ATOM 786 O O . LEU A 1 97 ? -8.612 2.053 3.298 1.00 92.81 97 LEU A O 1
ATOM 790 N N . TYR A 1 98 ? -9.121 4.077 4.124 1.00 88.88 98 TYR A N 1
ATOM 791 C CA . TYR A 1 98 ? -9.785 4.539 2.904 1.00 88.88 98 TYR A CA 1
ATOM 792 C C . TYR A 1 98 ? -8.824 4.555 1.705 1.00 88.88 98 TYR A C 1
ATOM 794 O O . TYR A 1 98 ? -9.158 4.043 0.639 1.00 88.88 98 TYR A O 1
ATOM 802 N N . LEU A 1 99 ? -7.612 5.092 1.879 1.00 89.81 99 LEU A N 1
ATOM 803 C CA . LEU A 1 99 ? -6.620 5.144 0.804 1.00 89.81 99 LEU A CA 1
ATOM 804 C C . LEU A 1 99 ? -6.149 3.742 0.387 1.00 89.81 99 LEU A C 1
ATOM 806 O O . LEU A 1 99 ? -6.118 3.450 -0.805 1.00 89.81 99 LEU A O 1
ATOM 810 N N . LEU A 1 100 ? -5.871 2.856 1.348 1.00 92.88 100 LEU A N 1
ATOM 811 C CA . LEU A 1 100 ? -5.535 1.451 1.094 1.00 92.88 100 LEU A CA 1
ATOM 812 C C . LEU A 1 100 ? -6.645 0.733 0.318 1.00 92.88 100 LEU A C 1
ATOM 814 O O . LEU A 1 100 ? -6.354 -0.026 -0.605 1.00 92.88 100 LEU A O 1
ATOM 818 N N . LYS A 1 101 ? -7.915 0.995 0.653 1.00 90.38 101 LYS A N 1
ATOM 819 C CA . LYS A 1 101 ? -9.057 0.460 -0.096 1.00 90.38 101 LYS A CA 1
ATOM 820 C C . LYS A 1 101 ? -9.096 0.999 -1.525 1.00 90.38 101 LYS A C 1
ATOM 822 O O . LYS A 1 101 ? -9.278 0.219 -2.451 1.00 90.38 101 LYS A O 1
ATOM 827 N N . SER A 1 102 ? -8.888 2.306 -1.710 1.00 85.88 102 SER A N 1
ATOM 828 C CA . SER A 1 102 ? -8.902 2.935 -3.040 1.00 85.88 102 SER A CA 1
ATOM 829 C C . SER A 1 102 ? -7.783 2.439 -3.965 1.00 85.88 102 SER A C 1
ATOM 831 O O . SER A 1 102 ? -7.961 2.429 -5.176 1.00 85.88 102 SER A O 1
ATOM 833 N N . GLU A 1 103 ? -6.662 1.978 -3.401 1.00 86.81 103 GLU A N 1
ATOM 834 C CA . GLU A 1 103 ? -5.573 1.318 -4.139 1.00 86.81 103 GLU A CA 1
ATOM 835 C C . GLU A 1 103 ? -5.802 -0.192 -4.345 1.00 86.81 103 GLU A C 1
ATOM 837 O O . GLU A 1 103 ? -4.932 -0.882 -4.870 1.00 86.81 103 GLU A O 1
ATOM 842 N N . GLY A 1 104 ? -6.934 -0.747 -3.895 1.00 89.94 104 GLY A N 1
ATOM 843 C CA . GLY A 1 104 ? -7.206 -2.186 -3.981 1.00 89.94 104 GLY A CA 1
ATOM 844 C C . GLY A 1 104 ? -6.271 -3.051 -3.124 1.00 89.94 104 GLY A C 1
ATOM 845 O O . GLY A 1 104 ? -6.119 -4.245 -3.381 1.00 89.94 104 GLY A O 1
ATOM 846 N N . LEU A 1 105 ? -5.619 -2.467 -2.113 1.00 93.44 105 LEU A N 1
ATOM 847 C CA . LEU A 1 105 ? -4.638 -3.169 -1.281 1.00 93.44 105 LEU A CA 1
ATOM 848 C C . LEU A 1 105 ? -5.281 -3.986 -0.159 1.00 93.44 105 LEU A C 1
ATOM 850 O O . LEU A 1 105 ? -4.676 -4.959 0.290 1.00 93.44 105 LEU A O 1
ATOM 854 N N . LEU A 1 106 ? -6.486 -3.607 0.284 1.00 93.94 106 LEU A N 1
ATOM 855 C CA . LEU A 1 106 ? -7.200 -4.298 1.358 1.00 93.94 106 LEU A CA 1
ATOM 856 C C . LEU A 1 106 ? -7.899 -5.567 0.871 1.00 93.94 106 LEU A C 1
ATOM 858 O O . LEU A 1 106 ? -8.698 -5.543 -0.062 1.00 93.94 106 LEU A O 1
ATOM 862 N N . GLU A 1 107 ? -7.662 -6.658 1.586 1.00 92.81 107 GLU A N 1
ATOM 863 C CA . GLU A 1 107 ? -8.329 -7.940 1.376 1.00 92.81 107 GLU A CA 1
ATOM 864 C C . GLU A 1 107 ? -9.530 -8.106 2.310 1.00 92.81 107 GLU A C 1
ATOM 866 O O . GLU A 1 107 ? -9.553 -7.583 3.426 1.00 92.81 107 GLU A O 1
ATOM 871 N N . ALA A 1 108 ? -10.522 -8.896 1.889 1.00 92.50 108 ALA A N 1
ATOM 872 C CA . ALA A 1 108 ? -11.744 -9.116 2.666 1.00 92.50 108 ALA A CA 1
ATOM 873 C C . ALA A 1 108 ? -11.460 -9.635 4.088 1.00 92.50 108 ALA A C 1
ATOM 875 O O . ALA A 1 108 ? -12.091 -9.189 5.043 1.00 92.50 108 ALA A O 1
ATOM 876 N N . VAL A 1 109 ? -10.462 -10.514 4.248 1.00 94.19 109 VAL A N 1
ATOM 877 C CA . VAL A 1 109 ? -10.041 -11.035 5.560 1.00 94.19 109 VAL A CA 1
ATOM 878 C C . VAL A 1 109 ? -9.439 -9.950 6.458 1.00 94.19 109 VAL A C 1
ATOM 880 O O . VAL A 1 109 ? -9.675 -9.939 7.664 1.00 94.19 109 VAL A O 1
ATOM 883 N N . GLN A 1 110 ? -8.703 -8.997 5.878 1.00 96.12 110 GLN A N 1
ATOM 884 C CA . GLN A 1 110 ? -8.140 -7.872 6.621 1.00 96.12 110 GLN A CA 1
ATOM 885 C C . GLN A 1 110 ? -9.253 -6.931 7.083 1.00 96.12 110 GLN A C 1
ATOM 887 O O . GLN A 1 110 ? -9.227 -6.484 8.227 1.00 96.12 110 GLN A O 1
ATOM 892 N N . ILE A 1 111 ? -10.247 -6.677 6.225 1.00 95.00 111 ILE A N 1
ATOM 893 C CA . ILE A 1 111 ? -11.424 -5.863 6.556 1.00 95.00 111 ILE A CA 1
ATOM 894 C C . ILE A 1 111 ? -12.235 -6.525 7.678 1.00 95.00 111 ILE A C 1
ATOM 896 O O . ILE A 1 111 ? -12.569 -5.863 8.658 1.00 95.00 111 ILE A O 1
ATOM 900 N N . ALA A 1 112 ? -12.482 -7.834 7.581 1.00 95.19 112 ALA A N 1
ATOM 901 C CA . ALA A 1 112 ? -13.242 -8.596 8.572 1.00 95.19 112 ALA A CA 1
ATOM 902 C C . ALA A 1 112 ? -12.601 -8.613 9.975 1.00 95.19 112 ALA A C 1
ATOM 904 O O . ALA A 1 112 ? -13.298 -8.844 10.959 1.00 95.19 112 ALA A O 1
ATOM 905 N N . GLY A 1 113 ? -11.290 -8.361 10.079 1.00 95.81 113 GLY A N 1
ATOM 906 C CA . GLY A 1 113 ? -10.579 -8.277 11.359 1.00 95.81 113 GLY A CA 1
ATOM 907 C C . GLY A 1 113 ? -10.778 -6.965 12.129 1.00 95.81 113 GLY A C 1
ATOM 908 O O . GLY A 1 113 ? -10.353 -6.875 13.280 1.00 95.81 113 GLY A O 1
ATOM 909 N N . PHE A 1 114 ? -11.403 -5.950 11.525 1.00 96.06 114 PHE A N 1
ATOM 910 C CA . PHE A 1 114 ? -11.747 -4.704 12.212 1.00 96.06 114 PHE A CA 1
ATOM 911 C C . PHE A 1 114 ? -13.120 -4.770 12.892 1.00 96.06 114 PHE A C 1
ATOM 913 O O . PHE A 1 114 ? -13.948 -5.624 12.584 1.00 96.06 114 PHE A O 1
ATOM 920 N N . SER A 1 115 ? -13.395 -3.825 13.789 1.00 94.81 115 SER A N 1
ATOM 921 C CA . SER A 1 115 ? -14.724 -3.615 14.366 1.00 94.81 115 SER A CA 1
ATOM 922 C C . SER A 1 115 ? -15.785 -3.283 13.308 1.00 94.81 115 SER A C 1
ATOM 924 O O . SER A 1 115 ? -15.482 -2.757 12.234 1.00 94.81 115 SER A O 1
ATOM 926 N N . THR A 1 116 ? -17.056 -3.542 13.633 1.00 92.69 116 THR A N 1
ATOM 927 C CA . THR A 1 116 ? -18.197 -3.256 12.746 1.00 92.69 116 THR A CA 1
ATOM 928 C C . THR A 1 116 ? -18.223 -1.797 12.286 1.00 92.69 116 THR A C 1
ATOM 930 O O . THR A 1 116 ? -18.475 -1.543 11.116 1.00 92.69 116 THR A O 1
ATOM 933 N N . GLU A 1 117 ? -17.870 -0.842 13.154 1.00 89.56 117 GLU A N 1
ATOM 934 C CA . GLU A 1 117 ? -17.810 0.586 12.802 1.00 89.56 117 GLU A CA 1
ATOM 935 C C . GLU A 1 117 ? -16.805 0.866 11.670 1.00 89.56 117 GLU A C 1
ATOM 937 O O . GLU A 1 117 ? -17.092 1.618 10.736 1.00 89.56 117 GLU A O 1
ATOM 942 N N . VAL A 1 118 ? -15.626 0.240 11.718 1.00 91.50 118 VAL A N 1
ATOM 943 C CA . VAL A 1 118 ? -14.600 0.391 10.676 1.00 91.50 118 VAL A CA 1
ATOM 944 C C . VAL A 1 118 ? -15.019 -0.324 9.392 1.00 91.50 118 VAL A C 1
ATOM 946 O O . VAL A 1 118 ? -14.813 0.211 8.302 1.00 91.50 118 VAL A O 1
ATOM 949 N N . GLN A 1 119 ? -15.631 -1.505 9.500 1.00 93.00 119 GLN A N 1
ATOM 950 C CA . GLN A 1 119 ? -16.147 -2.234 8.340 1.00 93.00 119 GLN A CA 1
ATOM 951 C C . GLN A 1 119 ? -17.246 -1.440 7.623 1.00 93.00 119 GLN A C 1
ATOM 953 O O . GLN A 1 119 ? -17.177 -1.249 6.411 1.00 93.00 119 GLN A O 1
ATOM 958 N N . GLU A 1 120 ? -18.215 -0.902 8.366 1.00 89.31 120 GLU A N 1
ATOM 959 C CA . GLU A 1 120 ? -19.272 -0.036 7.838 1.00 89.31 120 GLU A CA 1
ATOM 960 C C . GLU A 1 120 ? -18.699 1.223 7.191 1.00 89.31 120 GLU A C 1
ATOM 962 O O . GLU A 1 120 ? -19.136 1.614 6.110 1.00 89.31 120 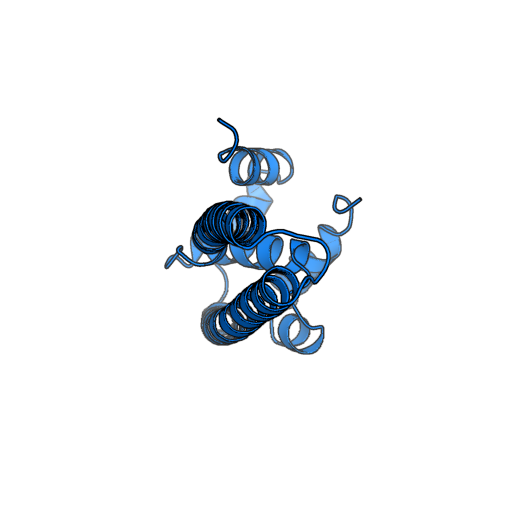GLU A O 1
ATOM 967 N N . TYR A 1 121 ? -17.691 1.847 7.809 1.00 86.56 121 TYR A N 1
ATOM 968 C CA . TYR A 1 121 ? -16.989 2.970 7.197 1.00 86.56 121 TYR A CA 1
ATOM 969 C C . TYR A 1 121 ? -16.391 2.588 5.842 1.00 86.56 121 TYR A C 1
ATOM 971 O O . TYR A 1 121 ? -16.549 3.3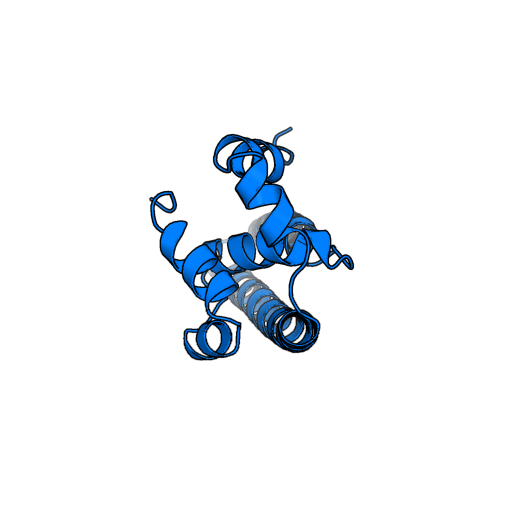27 4.870 1.00 86.56 121 TYR A O 1
ATOM 979 N N . LEU A 1 122 ? -15.724 1.438 5.753 1.00 87.25 122 LEU A N 1
ATOM 980 C CA . LEU A 1 122 ? -15.114 1.001 4.505 1.00 87.25 122 LEU A CA 1
ATOM 981 C C . LEU A 1 122 ? -16.167 0.687 3.442 1.00 87.25 122 LEU A C 1
ATOM 983 O O . LEU A 1 122 ? -15.987 1.109 2.305 1.00 87.25 122 LEU A O 1
ATOM 987 N N . THR A 1 123 ? -17.268 0.023 3.789 1.00 83.94 123 THR A N 1
ATOM 988 C CA . THR A 1 123 ? -18.362 -0.307 2.857 1.00 83.94 123 THR A CA 1
ATOM 989 C C . THR A 1 123 ? -19.126 0.933 2.383 1.00 83.94 123 THR A C 1
ATOM 991 O O . THR A 1 123 ? -19.374 1.100 1.194 1.00 83.94 123 THR A O 1
ATOM 994 N N . ASN A 1 124 ? -19.459 1.865 3.280 1.00 72.69 124 ASN A N 1
ATOM 995 C CA . ASN A 1 124 ? -20.268 3.043 2.935 1.00 72.69 124 ASN A CA 1
ATOM 996 C C . ASN A 1 124 ? -19.541 4.050 2.031 1.00 72.69 124 ASN A C 1
ATOM 998 O O . ASN A 1 124 ? -20.180 4.868 1.370 1.00 72.69 124 ASN A O 1
ATOM 1002 N N . ASN A 1 125 ? -18.209 3.999 1.987 1.00 66.62 125 ASN A N 1
ATOM 1003 C CA . ASN A 1 125 ? -17.405 4.854 1.118 1.00 66.62 125 ASN A CA 1
ATOM 1004 C C . ASN A 1 125 ? -17.123 4.237 -0.269 1.00 66.62 125 ASN A C 1
ATOM 1006 O O . ASN A 1 125 ? -16.399 4.847 -1.053 1.00 66.62 125 ASN A O 1
ATOM 1010 N N . ASP A 1 126 ? -17.742 3.100 -0.621 1.00 58.91 126 ASP A N 1
ATOM 1011 C CA . ASP A 1 126 ? -17.673 2.520 -1.977 1.00 58.91 126 ASP A CA 1
ATOM 1012 C C . ASP A 1 126 ? -18.377 3.371 -3.052 1.00 58.91 126 ASP A C 1
ATOM 1014 O O . ASP A 1 126 ? -18.178 3.170 -4.247 1.00 58.91 126 ASP A O 1
ATOM 1018 N N . LEU A 1 127 ? -19.168 4.371 -2.652 1.00 44.44 127 LEU A N 1
ATOM 1019 C CA . LEU A 1 127 ? -19.977 5.193 -3.560 1.00 44.44 127 LEU A CA 1
ATOM 1020 C C . LEU A 1 127 ? -19.204 6.299 -4.306 1.00 44.44 127 LEU A C 1
ATOM 1022 O O . LEU A 1 127 ? -19.809 7.032 -5.086 1.00 44.44 127 LEU A O 1
ATOM 1026 N N . TYR A 1 128 ? -17.889 6.422 -4.098 1.00 40.84 128 TYR A N 1
ATOM 1027 C CA . TYR A 1 128 ? -17.065 7.477 -4.713 1.00 40.84 128 TYR A CA 1
ATOM 1028 C C . TYR A 1 128 ? -15.830 6.954 -5.459 1.00 40.84 128 TYR A C 1
ATOM 1030 O O . TYR A 1 128 ? -14.999 7.749 -5.896 1.00 40.84 128 TYR A O 1
ATOM 1038 N N . VAL A 1 129 ? -15.719 5.632 -5.625 1.00 42.97 129 VAL A N 1
ATOM 1039 C CA . VAL A 1 129 ? -14.699 4.981 -6.456 1.00 42.97 129 VAL A CA 1
ATOM 1040 C C . VAL A 1 129 ? -15.357 4.577 -7.782 1.00 42.97 129 VAL A C 1
ATOM 1042 O O . VAL A 1 129 ? -15.708 3.420 -7.999 1.00 42.97 129 VAL A O 1
ATOM 1045 N N . ARG A 1 130 ? -15.611 5.563 -8.646 1.00 35.03 130 ARG A N 1
ATOM 1046 C CA . ARG A 1 130 ? -15.892 5.376 -10.077 1.00 35.03 130 ARG A CA 1
ATOM 1047 C C . ARG A 1 130 ? -15.078 6.379 -10.872 1.00 35.03 130 ARG A C 1
ATOM 1049 O O . ARG A 1 130 ? -15.038 7.552 -10.438 1.00 35.03 130 ARG A O 1
#

Secondary structure (DSSP, 8-state):
--SSHHHHHHHHHS-HHHHHHTTS--HHHHHHHHHHHHHHHHHHHHHHHHHHHHHHH-SSS-HHHHHHHHHHHHHHHHHHHHHHH----GGGHHHHHHHHHHTT---HHHHHTS-HHHHHHHHHGGGG--

Sequence (130 aa):
MLAFTGLANARRLMGKTSLKRLAMISEADWKHFKTVQAATLDKFCKQILDDASETINDVVLSNHEKYISLYRMIEKRDKRIAEIFNYNSRSKVMLQLYLLKSEGLLEAVQIAGFSTEVQEYLTNNDLYVR

Foldseek 3Di:
DDPPVLVVVVVVPDDPVLLVVQQAFDPQQVVLLVVLLVQLLVVLVVVLVVVLVCLCPDPVDDPVRSVVVNVVSVVVSVSLCCSQRVDPDNSCSLVNLLSCVLVVSDDPVSLVSGDPSSNCSNVVVPPPND

Radius of gyration: 17.12 Å; chains: 1; bounding box: 38×32×48 Å

pLDDT: mean 82.83, std 20.68, range [31.08, 98.56]